Protein AF-A0A316REN8-F1 (afdb_monomer)

Radius of gyration: 28.97 Å; Cα contacts (8 Å, |Δi|>4): 191; chains: 1; bounding box: 64×87×54 Å

Nearest PDB structures (foldseek):
  7e8h-assembly1_L  TM=2.359E-01  e=1.038E+00  Homo sapiens
  3fsn-assembly1_B  TM=2.917E-01  e=9.714E+00  Bos taurus
  8j4u-assembly1_P  TM=2.426E-01  e=5.169E+00  Escherichia coli

Sequence (173 aa):
MNNICEKKWTVAIIAIFSSFVLTIIAVTCIEIFRDKIVLLCQNNIVPADKELGNNYMFHRISGKYPIIWRSGTGETVIDEFVYEYAYDERFILVFRFAGEKPYENPNRLDPKVVDWGNRMRIFRAQNRPEFWIIDKPSENVHGPLDLHEYQHMRDSLGVPEGLKMKLEFNMEL

Secondary structure (DSSP, 8-state):
-HHHHHHHHHHHHHHHHHHHHHHHHHHHHHHHHHHHHHHHHHHT-----EEEETTEEEE--TTS--EEEETTTTEEEE-S-EEEEEE-SSEEEEEEEES--TTT-TTS--TTTS-HHHHHHHHHHHSEEEEEEEETTTTEEEEEE-HHHHHHHHHHHT--TT------S----

Foldseek 3Di:
DPPVVVVVVVVVVVVVVVVVVVVVVVVVVVVVVVVVVVVVVVVPPPPQWDDQDLQWIFHDDVPFATFIARNVVRGTPGDGAFPWWWHDHFKIKTKGWDDDQLPRDPPPDDPVGDDPVVSVVVSVVVTAMFMWMAGSVVRDIDDRDHPVRVVVVCVVVVPDPPGDIPDPDPPPD

Structure (mmCIF, N/CA/C/O backbone):
data_AF-A0A316REN8-F1
#
_entry.id   AF-A0A316REN8-F1
#
loop_
_atom_site.group_PDB
_atom_site.id
_atom_site.type_symbol
_atom_site.label_atom_id
_atom_site.label_alt_id
_atom_site.label_comp_id
_atom_site.label_asym_id
_atom_site.label_entity_id
_atom_site.label_seq_id
_atom_site.pdbx_PDB_ins_code
_atom_site.Cartn_x
_atom_site.Cartn_y
_atom_site.Cartn_z
_atom_site.occupancy
_atom_site.B_iso_or_equiv
_atom_site.auth_seq_id
_atom_site.auth_comp_id
_atom_site.auth_asym_id
_atom_site.auth_atom_id
_atom_site.pdbx_PDB_model_num
ATOM 1 N N . MET A 1 1 ? -39.037 72.711 34.882 1.00 46.50 1 MET A N 1
ATOM 2 C CA . MET A 1 1 ? -38.442 71.581 35.636 1.00 46.50 1 MET A CA 1
ATOM 3 C C . MET A 1 1 ? -38.476 70.228 34.902 1.00 46.50 1 MET A C 1
ATOM 5 O O . MET A 1 1 ? -37.805 69.324 35.374 1.00 46.50 1 MET A O 1
ATOM 9 N N . ASN A 1 2 ? -39.119 70.080 33.729 1.00 52.69 2 ASN A N 1
ATOM 10 C CA . ASN A 1 2 ? -39.199 68.780 33.019 1.00 52.69 2 ASN A CA 1
ATOM 11 C C . ASN A 1 2 ? -37.950 68.403 32.188 1.00 52.69 2 ASN A C 1
ATOM 13 O O . ASN A 1 2 ? -37.597 67.233 32.102 1.00 52.69 2 ASN A O 1
ATOM 17 N N . ASN A 1 3 ? -37.207 69.384 31.667 1.00 55.62 3 ASN A N 1
ATOM 18 C CA . ASN A 1 3 ? -36.119 69.153 30.699 1.00 55.62 3 ASN A CA 1
ATOM 19 C C . ASN A 1 3 ? -34.827 68.522 31.272 1.00 55.62 3 ASN A C 1
ATOM 21 O O . ASN A 1 3 ? -34.009 67.987 30.529 1.00 55.62 3 ASN A O 1
ATOM 25 N N . ILE A 1 4 ? -34.593 68.615 32.588 1.00 53.22 4 ILE A N 1
ATOM 26 C CA . ILE A 1 4 ? -33.378 68.067 33.230 1.00 53.22 4 ILE A CA 1
ATOM 27 C C . ILE A 1 4 ? -33.578 66.593 33.606 1.00 53.22 4 ILE A C 1
ATOM 29 O O . ILE A 1 4 ? -32.624 65.818 33.572 1.00 53.22 4 ILE A O 1
ATOM 33 N N . CYS A 1 5 ? -34.812 66.199 33.939 1.00 49.62 5 CYS A N 1
ATOM 34 C CA . CYS A 1 5 ? -35.137 64.816 34.272 1.00 49.62 5 CYS A CA 1
ATOM 35 C C . CYS A 1 5 ? -35.083 63.938 33.011 1.00 49.62 5 CYS A C 1
ATOM 37 O O . CYS A 1 5 ? -34.378 62.935 33.009 1.00 49.62 5 CYS A O 1
ATOM 39 N N . GLU A 1 6 ? -35.699 64.376 31.906 1.00 54.97 6 GLU A N 1
ATOM 40 C CA . GLU A 1 6 ? -35.671 63.659 30.618 1.00 54.97 6 GLU A CA 1
ATOM 41 C C . GLU A 1 6 ? -34.244 63.427 30.100 1.00 54.97 6 GLU A C 1
ATOM 43 O O . GLU A 1 6 ? -33.894 62.306 29.743 1.00 54.97 6 GLU A O 1
ATOM 48 N N . LYS A 1 7 ? -33.367 64.440 30.164 1.00 56.44 7 LYS A N 1
ATOM 49 C CA . LYS A 1 7 ? -31.965 64.301 29.729 1.00 56.44 7 LYS A CA 1
ATOM 50 C C . LYS A 1 7 ? -31.177 63.250 30.522 1.00 56.44 7 LYS A C 1
ATOM 52 O O . LYS A 1 7 ? -30.321 62.586 29.943 1.00 56.44 7 LYS A O 1
ATOM 57 N N . LYS A 1 8 ? -31.449 63.073 31.821 1.00 57.88 8 LYS A N 1
ATOM 58 C CA . LYS A 1 8 ? -30.768 62.060 32.651 1.00 57.88 8 LYS A CA 1
ATOM 59 C C . LYS A 1 8 ? -31.200 60.636 32.291 1.00 57.88 8 LYS A C 1
ATOM 61 O O . LYS A 1 8 ? -30.353 59.748 32.236 1.00 57.88 8 LYS A O 1
ATOM 66 N N . TRP A 1 9 ? -32.483 60.437 31.990 1.00 57.47 9 TRP A N 1
ATOM 67 C CA . TRP A 1 9 ? -33.007 59.146 31.541 1.00 57.47 9 TRP A CA 1
ATOM 68 C C . TRP A 1 9 ? -32.481 58.762 30.157 1.00 57.47 9 TRP A C 1
ATOM 70 O O . TRP A 1 9 ? -32.063 57.624 29.965 1.00 57.47 9 TRP A O 1
ATOM 80 N N . THR A 1 10 ? -32.392 59.712 29.223 1.00 63.84 10 THR A N 1
ATOM 81 C CA . THR A 1 10 ? -31.840 59.450 27.884 1.00 63.84 10 THR A CA 1
ATOM 82 C C . THR A 1 10 ? -30.374 59.013 27.940 1.00 63.84 10 THR A C 1
ATOM 84 O O . THR A 1 10 ? -29.995 58.060 27.265 1.00 63.84 10 THR A O 1
ATOM 87 N N . VAL A 1 11 ? -29.550 59.650 28.781 1.00 66.56 11 VAL A N 1
ATOM 88 C CA . VAL A 1 11 ? -28.136 59.265 28.952 1.00 66.56 11 VAL A CA 1
ATOM 89 C C . VAL A 1 11 ? -28.003 57.870 29.572 1.00 66.56 11 VAL A C 1
ATOM 91 O O . VAL A 1 11 ? -27.180 57.078 29.115 1.00 66.56 11 VAL A O 1
ATOM 94 N N . ALA A 1 12 ? -28.835 57.534 30.563 1.00 62.78 12 ALA A N 1
ATOM 95 C CA . ALA A 1 12 ? -28.840 56.204 31.173 1.00 62.78 12 ALA A CA 1
ATOM 96 C C . ALA A 1 12 ? -29.258 55.107 30.177 1.00 62.78 12 ALA A C 1
ATOM 98 O O . ALA A 1 12 ? -28.628 54.054 30.122 1.00 62.78 12 ALA A O 1
ATOM 99 N N . ILE A 1 13 ? -30.271 55.371 29.345 1.00 65.88 13 ILE A N 1
ATOM 100 C CA . ILE A 1 13 ? -30.723 54.440 28.303 1.00 65.88 13 ILE A CA 1
ATOM 101 C C . ILE A 1 13 ? -29.611 54.222 27.271 1.00 65.88 13 ILE A C 1
ATOM 103 O O . ILE A 1 13 ? -29.277 53.076 26.981 1.00 65.88 13 ILE A O 1
ATOM 107 N N . ILE A 1 14 ? -28.973 55.289 26.776 1.00 67.25 14 ILE A N 1
ATOM 108 C CA . ILE A 1 14 ? -27.854 55.178 25.823 1.00 67.25 14 ILE A CA 1
ATOM 109 C C . ILE A 1 14 ? -26.703 54.356 26.420 1.00 67.25 14 ILE A C 1
ATOM 111 O O . ILE A 1 14 ? -26.172 53.491 25.729 1.00 67.25 14 ILE A O 1
ATOM 115 N N . ALA A 1 15 ? -26.360 54.561 27.696 1.00 62.19 15 ALA A N 1
ATOM 116 C CA . ALA A 1 15 ? -25.295 53.815 28.368 1.00 62.19 15 ALA A CA 1
ATOM 117 C C . ALA A 1 15 ? -25.609 52.310 28.514 1.00 62.19 15 ALA A C 1
ATOM 119 O O . ALA A 1 15 ? -24.731 51.463 28.320 1.00 62.19 15 ALA A O 1
ATOM 120 N N . ILE A 1 16 ? -26.866 51.961 28.815 1.00 67.38 16 ILE A N 1
ATOM 121 C CA . ILE A 1 16 ? -27.319 50.563 28.894 1.00 67.38 16 ILE A CA 1
ATOM 122 C C . ILE A 1 16 ? -27.287 49.918 27.505 1.00 67.38 16 ILE A C 1
ATOM 124 O O . ILE A 1 16 ? -26.737 48.827 27.351 1.00 67.38 16 ILE A O 1
ATOM 128 N N . PHE A 1 17 ? -27.799 50.607 26.479 1.00 65.88 17 PHE A N 1
ATOM 129 C CA . PHE A 1 17 ? -27.757 50.116 25.101 1.00 65.88 17 PHE A CA 1
ATOM 130 C C . PHE A 1 17 ? -26.320 49.954 24.593 1.00 65.88 17 PHE A C 1
ATOM 132 O O . PHE A 1 17 ? -26.011 48.934 23.984 1.00 65.88 17 PHE A O 1
ATOM 139 N N . SER A 1 18 ? -25.412 50.889 24.890 1.00 67.94 18 SER A N 1
ATOM 140 C CA . SER A 1 18 ? -24.005 50.760 24.496 1.00 67.94 18 SER A CA 1
ATOM 141 C C . SER A 1 18 ? -23.312 49.585 25.185 1.00 67.94 18 SER A C 1
ATOM 143 O O . SER A 1 18 ? -22.550 48.867 24.544 1.00 67.94 18 SER A O 1
ATOM 145 N N . SER A 1 19 ? -23.611 49.342 26.466 1.00 71.88 19 SER A N 1
ATOM 146 C CA . SER A 1 19 ? -23.089 48.187 27.209 1.00 71.88 19 SER A CA 1
ATOM 147 C C . SER A 1 19 ? -23.603 46.861 26.632 1.00 71.88 19 SER A C 1
ATOM 149 O O . SER A 1 19 ? -22.838 45.918 26.423 1.00 71.88 19 SER A O 1
ATOM 151 N N . PHE A 1 20 ? -24.890 46.807 26.279 1.00 72.31 20 PHE A N 1
ATOM 152 C CA . PHE A 1 20 ? -25.504 45.626 25.677 1.00 72.31 20 PHE A CA 1
ATOM 153 C C . PHE A 1 20 ? -24.916 45.313 24.292 1.00 72.31 20 PHE A C 1
ATOM 155 O O . PHE A 1 20 ? -24.545 44.173 24.018 1.00 72.31 20 PHE A O 1
ATOM 162 N N . VAL A 1 21 ? -24.736 46.334 23.449 1.00 75.94 21 VAL A N 1
ATOM 163 C CA . VAL A 1 21 ? -24.116 46.191 22.122 1.00 75.94 21 VAL A CA 1
ATOM 164 C C . VAL A 1 21 ? -22.662 45.725 22.229 1.00 75.94 21 VAL A C 1
ATOM 166 O O . VAL A 1 21 ? -22.266 44.806 21.514 1.00 75.94 21 VAL A O 1
ATOM 169 N N . LEU A 1 22 ? -21.874 46.287 23.152 1.00 73.31 22 LEU A N 1
ATOM 170 C CA . LEU A 1 22 ? -20.495 45.843 23.395 1.00 73.31 22 LEU A CA 1
ATOM 171 C C . LEU A 1 22 ? -20.433 44.379 23.848 1.00 73.31 22 LEU A C 1
ATOM 173 O O . LEU A 1 22 ? -19.545 43.644 23.420 1.00 73.31 22 LEU A O 1
ATOM 177 N N . THR A 1 23 ? -21.395 43.942 24.661 1.00 75.69 23 THR A N 1
ATOM 178 C CA . THR A 1 23 ? -21.480 42.548 25.118 1.00 75.69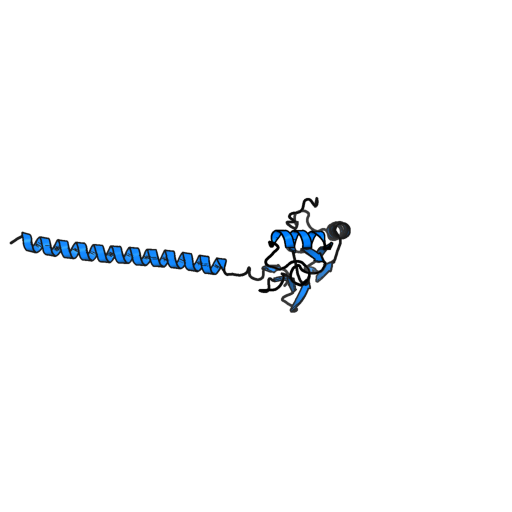 23 THR A CA 1
ATOM 179 C C . THR A 1 23 ? -21.771 41.596 23.955 1.00 75.69 23 THR A C 1
ATOM 181 O O . THR A 1 23 ? -21.106 40.572 23.825 1.00 75.69 23 THR A O 1
ATOM 184 N N . ILE A 1 24 ? -22.702 41.950 23.061 1.00 75.31 24 ILE A N 1
ATOM 185 C CA . ILE A 1 24 ? -23.013 41.148 21.863 1.00 75.31 24 ILE A CA 1
ATOM 186 C C . ILE A 1 24 ? -21.798 41.046 20.932 1.00 75.31 24 ILE A C 1
ATOM 188 O O . ILE A 1 24 ? -21.474 39.960 20.448 1.00 75.31 24 ILE A O 1
ATOM 192 N N . ILE A 1 25 ? -21.097 42.160 20.702 1.00 74.62 25 ILE A N 1
ATOM 193 C CA . ILE A 1 25 ? -19.873 42.178 19.889 1.00 74.62 25 ILE A CA 1
ATOM 194 C C . ILE A 1 25 ? -18.788 41.303 20.530 1.00 74.62 25 ILE A C 1
ATOM 196 O O . ILE A 1 25 ? -18.126 40.538 19.837 1.00 74.62 25 ILE A O 1
ATOM 200 N N . ALA A 1 26 ? -18.619 41.356 21.853 1.00 74.31 26 ALA A N 1
ATOM 201 C CA . ALA A 1 26 ? -17.650 40.513 22.547 1.00 74.31 26 ALA A CA 1
ATOM 202 C C . ALA A 1 26 ? -17.971 39.015 22.403 1.00 74.31 26 ALA A C 1
ATOM 204 O O . ALA A 1 26 ? -17.075 38.236 22.083 1.00 74.31 26 ALA A O 1
ATOM 205 N N . VAL A 1 27 ? -19.235 38.613 22.579 1.00 75.81 27 VAL A N 1
ATOM 206 C CA . VAL A 1 27 ? -19.670 37.211 22.433 1.00 75.81 27 VAL A CA 1
ATOM 207 C C . VAL A 1 27 ? -19.455 36.713 21.003 1.00 75.81 27 VAL A C 1
ATOM 209 O O . VAL A 1 27 ? -18.827 35.677 20.806 1.00 75.81 27 VAL A O 1
ATOM 212 N N . THR A 1 28 ? -19.892 37.479 20.003 1.00 72.69 28 THR A N 1
ATOM 213 C CA . THR A 1 28 ? -19.708 37.114 18.586 1.00 72.69 28 THR A CA 1
ATOM 214 C C . THR A 1 28 ? -18.235 37.042 18.186 1.00 72.69 28 THR A C 1
ATOM 216 O O . THR A 1 28 ? -17.832 36.113 17.488 1.00 72.69 28 THR A O 1
ATOM 219 N N . CYS A 1 29 ? -17.392 37.956 18.673 1.00 71.31 29 CYS A N 1
ATOM 220 C CA . CYS A 1 29 ? -15.946 37.865 18.482 1.00 71.31 29 CYS A CA 1
ATOM 221 C C . CYS A 1 29 ? -15.371 36.582 19.096 1.00 71.31 29 CYS A C 1
ATOM 223 O O . CYS A 1 29 ? -14.570 35.916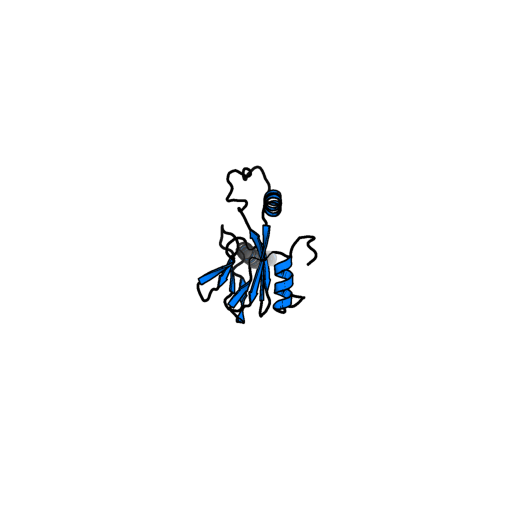 18.445 1.00 71.31 29 CYS A O 1
ATOM 225 N N . ILE A 1 30 ? -15.777 36.209 20.316 1.00 74.12 30 ILE A N 1
ATOM 226 C CA . ILE A 1 30 ? -15.323 34.976 20.978 1.00 74.12 30 ILE A CA 1
ATOM 227 C C . ILE A 1 30 ? -15.727 33.737 20.169 1.00 74.12 30 ILE A C 1
ATOM 229 O O . ILE A 1 30 ? -14.898 32.846 19.990 1.00 74.12 30 ILE A O 1
ATOM 233 N N . GLU A 1 31 ? -16.952 33.687 19.645 1.00 69.31 31 GLU A N 1
ATOM 234 C CA . GLU A 1 31 ? -17.415 32.580 18.798 1.00 69.31 31 GLU A CA 1
ATOM 235 C C . GLU A 1 31 ? -16.613 32.484 17.493 1.00 69.31 31 GLU A C 1
ATOM 237 O O . GLU A 1 31 ? -16.081 31.422 17.180 1.00 69.31 31 GLU A O 1
ATOM 242 N N . ILE A 1 32 ? -16.390 33.604 16.796 1.00 69.31 32 ILE A N 1
ATOM 243 C CA . ILE A 1 32 ? -15.569 33.638 15.573 1.00 69.31 32 ILE A CA 1
ATOM 244 C C . ILE A 1 32 ? -14.121 33.211 15.860 1.00 69.31 32 ILE A C 1
ATOM 246 O O . ILE A 1 32 ? -13.505 32.499 15.063 1.00 69.31 32 ILE A O 1
ATOM 250 N N . PHE A 1 33 ? -13.549 33.646 16.986 1.00 66.19 33 PHE A N 1
ATOM 251 C CA . PHE A 1 33 ? -12.208 33.230 17.395 1.00 66.19 33 PHE A CA 1
ATOM 252 C C . PHE A 1 33 ? -12.161 31.740 17.737 1.00 66.19 33 PHE A C 1
ATOM 254 O O . PHE A 1 33 ? -11.209 31.070 17.341 1.00 66.19 33 PHE A O 1
ATOM 261 N N . ARG A 1 34 ? -13.184 31.202 18.410 1.00 67.62 34 ARG A N 1
ATOM 262 C CA . ARG A 1 34 ? -13.303 29.769 18.697 1.00 67.62 34 ARG A CA 1
ATOM 263 C C . ARG A 1 34 ? -13.363 28.958 17.406 1.00 67.62 34 ARG A C 1
ATOM 265 O O . ARG A 1 34 ? -12.591 28.014 17.273 1.00 67.62 34 ARG A O 1
ATOM 272 N N . ASP A 1 35 ? -14.191 29.358 16.448 1.00 61.50 35 ASP A N 1
ATOM 273 C CA . ASP A 1 35 ? -14.322 28.666 15.164 1.00 61.50 35 ASP A CA 1
ATOM 274 C C . ASP A 1 35 ? -13.013 28.699 14.371 1.00 61.50 35 ASP A C 1
ATOM 276 O O . ASP A 1 35 ? -12.582 27.678 13.834 1.00 61.50 35 ASP A O 1
ATOM 280 N N . LYS A 1 36 ? -12.310 29.840 14.367 1.00 57.28 36 LYS A N 1
ATOM 281 C CA . LYS A 1 36 ? -10.983 29.953 13.744 1.00 57.28 36 LYS A CA 1
ATOM 282 C C . LYS A 1 36 ? -9.922 29.110 14.449 1.00 57.28 36 LYS A C 1
ATOM 284 O O . LYS A 1 36 ? -9.093 28.519 13.763 1.00 57.28 36 LYS A O 1
ATOM 289 N N . ILE A 1 37 ? -9.933 29.030 15.781 1.00 61.03 37 ILE A N 1
ATOM 290 C CA . ILE A 1 37 ? -9.021 28.164 16.544 1.00 61.03 37 ILE A CA 1
ATOM 291 C C . ILE A 1 37 ? -9.315 26.693 16.242 1.00 61.03 37 ILE A C 1
ATOM 293 O O . ILE A 1 37 ? 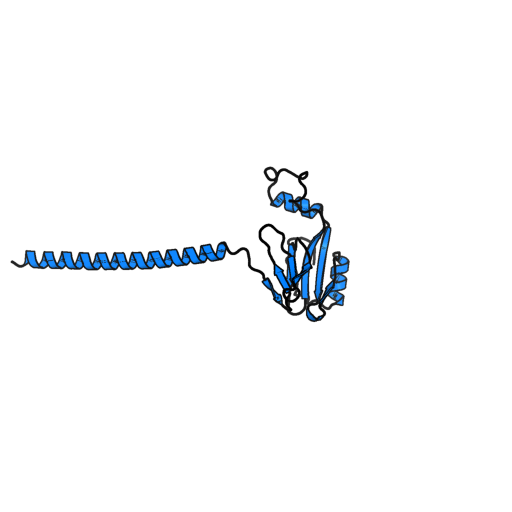-8.381 25.943 15.990 1.00 61.03 37 ILE A O 1
ATOM 297 N N . VAL A 1 38 ? -10.586 26.284 16.188 1.00 57.19 38 VAL A N 1
ATOM 298 C CA . VAL A 1 38 ? -10.976 24.914 15.816 1.00 57.19 38 VAL A CA 1
ATOM 299 C C . VAL A 1 38 ? -10.504 24.579 14.399 1.00 57.19 38 VAL A C 1
ATOM 301 O O . VAL A 1 38 ? -9.904 23.526 14.202 1.00 57.19 38 VAL A O 1
ATOM 304 N N . LEU A 1 39 ? -10.672 25.491 13.438 1.00 53.97 39 LEU A N 1
ATOM 305 C CA . LEU A 1 39 ? -10.169 25.337 12.066 1.00 53.97 39 LEU A CA 1
ATOM 306 C C . LEU A 1 39 ? -8.636 25.254 11.999 1.00 53.97 39 LEU A C 1
ATOM 308 O O . LEU A 1 39 ? -8.091 24.431 11.267 1.00 53.97 39 LEU A O 1
ATOM 312 N N . LEU A 1 40 ? -7.920 26.075 12.773 1.00 51.16 40 LEU A N 1
ATOM 313 C CA . LEU A 1 40 ? -6.455 26.033 12.855 1.00 51.16 40 LEU A CA 1
ATOM 314 C C . LEU A 1 40 ? -5.954 24.745 13.521 1.00 51.16 40 LEU A C 1
ATOM 316 O O . LEU A 1 40 ? -4.961 24.173 13.076 1.00 51.16 40 LEU A O 1
ATOM 320 N N . CYS A 1 41 ? -6.654 24.259 14.547 1.00 51.59 41 CYS A N 1
ATOM 321 C CA . CYS A 1 41 ? -6.373 22.973 15.174 1.00 51.59 41 CYS A CA 1
ATOM 322 C C . CYS A 1 41 ? -6.637 21.814 14.209 1.00 51.59 41 CYS A C 1
ATOM 324 O O . CYS A 1 41 ? -5.811 20.917 14.139 1.00 51.59 41 CYS A O 1
ATOM 326 N N . GLN A 1 42 ? -7.719 21.845 13.426 1.00 49.28 42 GLN A N 1
ATOM 327 C CA . GLN A 1 42 ? -8.013 20.819 12.420 1.00 49.28 42 GLN A CA 1
ATOM 328 C C . GLN A 1 42 ? -6.983 20.800 11.281 1.00 49.28 42 GLN A C 1
ATOM 330 O O . GLN A 1 42 ? -6.575 19.727 10.846 1.00 49.28 42 GLN A O 1
ATOM 335 N N . ASN A 1 43 ? -6.507 21.968 10.842 1.00 46.38 43 ASN A N 1
ATOM 336 C CA . ASN A 1 43 ? -5.546 22.082 9.740 1.00 46.38 43 ASN A CA 1
ATOM 337 C C . ASN A 1 43 ? -4.092 21.748 10.132 1.00 46.38 43 ASN A C 1
ATOM 339 O O . ASN A 1 43 ? -3.287 21.450 9.253 1.00 46.38 43 ASN A O 1
ATOM 343 N N . ASN A 1 44 ? -3.751 21.770 11.427 1.00 39.88 44 ASN A N 1
ATOM 344 C CA . ASN A 1 44 ? -2.433 21.369 11.946 1.00 39.88 44 ASN A CA 1
ATOM 345 C C . ASN A 1 44 ? -2.362 19.900 12.394 1.00 39.88 44 ASN A C 1
ATOM 347 O O . ASN A 1 44 ? -1.315 19.453 12.869 1.00 39.88 44 ASN A O 1
ATOM 351 N N . ILE A 1 45 ? -3.439 19.128 12.237 1.00 46.81 45 ILE A N 1
ATOM 352 C CA . ILE A 1 45 ? -3.382 17.679 12.419 1.00 46.81 45 ILE A CA 1
ATOM 353 C C . ILE A 1 45 ? -2.725 17.107 11.160 1.00 46.81 45 ILE A C 1
ATOM 355 O O . ILE A 1 45 ? -3.364 16.934 10.124 1.00 46.81 45 ILE A O 1
ATOM 359 N N . VAL A 1 46 ? -1.419 16.822 11.248 1.00 48.38 46 VAL A N 1
ATOM 360 C CA . VAL A 1 46 ? -0.762 15.812 10.399 1.00 48.38 46 VAL A CA 1
ATOM 361 C C . VAL A 1 46 ? -1.738 14.638 10.315 1.00 48.38 46 VAL A C 1
ATOM 363 O O . VAL A 1 46 ? -2.148 14.196 11.388 1.00 48.38 46 VAL A O 1
ATOM 366 N N . PRO A 1 47 ? -2.188 14.186 9.124 1.00 52.16 47 PRO A N 1
ATOM 367 C CA . PRO A 1 47 ? -3.291 13.239 9.052 1.00 52.16 47 PRO A CA 1
ATOM 368 C C . PRO A 1 47 ? -2.954 12.035 9.922 1.00 52.16 47 PRO A C 1
ATOM 370 O O . PRO A 1 47 ? -1.957 11.348 9.688 1.00 52.16 47 PRO A O 1
ATOM 373 N N . ALA A 1 48 ? -3.753 11.906 10.981 1.00 65.12 48 ALA A N 1
ATOM 374 C CA . ALA A 1 48 ? -3.604 10.915 12.020 1.00 65.12 48 ALA A CA 1
ATOM 375 C C . ALA A 1 48 ? -3.781 9.530 11.410 1.00 65.12 48 ALA A C 1
ATOM 377 O O . ALA A 1 48 ? -4.479 9.367 10.405 1.00 65.12 48 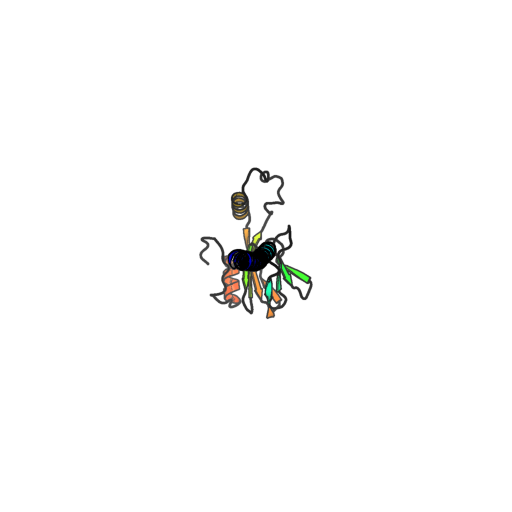ALA A O 1
ATOM 378 N N . ASP A 1 49 ? -3.125 8.559 12.025 1.00 80.25 49 ASP A N 1
ATOM 379 C CA . ASP A 1 49 ? -3.140 7.160 11.633 1.00 80.25 49 ASP A CA 1
ATOM 380 C C . ASP A 1 49 ? -4.525 6.717 11.185 1.00 80.25 49 ASP A C 1
ATOM 382 O O . ASP A 1 49 ? -5.529 6.938 11.868 1.00 80.25 49 ASP A O 1
ATOM 386 N N . LYS A 1 50 ? -4.583 6.104 10.007 1.00 89.69 50 LYS A N 1
ATOM 387 C CA . LYS A 1 50 ? -5.838 5.657 9.427 1.00 89.69 50 LYS A CA 1
ATOM 388 C C . LYS A 1 50 ? -5.969 4.160 9.628 1.00 89.69 50 LYS A C 1
ATOM 390 O O . LYS A 1 50 ? -5.187 3.392 9.077 1.00 89.69 50 LYS A O 1
ATOM 395 N N . GLU A 1 51 ? -6.973 3.757 10.397 1.00 92.25 51 GLU A N 1
ATOM 396 C CA . GLU A 1 51 ? -7.333 2.351 10.547 1.00 92.25 51 GLU A CA 1
ATOM 397 C C . GLU A 1 51 ? -7.859 1.776 9.227 1.00 92.25 51 GLU A C 1
ATOM 399 O O . GLU A 1 51 ? -8.718 2.375 8.572 1.00 92.25 51 GLU A O 1
ATOM 404 N N . LEU A 1 52 ? -7.313 0.618 8.850 1.00 94.06 52 LEU A N 1
ATOM 405 C CA . LEU A 1 52 ? -7.628 -0.137 7.632 1.00 94.06 52 LEU A CA 1
ATOM 406 C C . LEU A 1 52 ? -8.369 -1.455 7.946 1.00 94.06 52 LEU A C 1
ATOM 408 O O . LEU A 1 52 ? -8.680 -2.241 7.046 1.00 94.06 52 LEU A O 1
ATOM 412 N N . GLY A 1 53 ? -8.661 -1.701 9.229 1.00 92.75 53 GLY A N 1
ATOM 413 C CA . GLY A 1 53 ? -9.279 -2.921 9.753 1.00 92.75 53 GLY A CA 1
ATOM 414 C C . GLY A 1 53 ? -8.271 -4.035 10.051 1.00 92.75 53 GLY A C 1
ATOM 415 O O . GLY A 1 53 ? -7.136 -4.007 9.583 1.00 92.75 53 GLY A O 1
ATOM 416 N N . ASN A 1 54 ? -8.687 -5.026 10.844 1.00 93.94 54 ASN A N 1
ATOM 417 C CA . ASN A 1 54 ? -7.870 -6.174 11.274 1.00 93.94 54 ASN A CA 1
ATOM 418 C C . ASN A 1 54 ? -6.499 -5.767 11.849 1.00 93.94 54 ASN A C 1
ATOM 420 O O . ASN A 1 54 ? -5.481 -6.386 11.549 1.00 93.94 54 ASN A O 1
ATOM 424 N N . ASN A 1 55 ? -6.469 -4.707 12.662 1.00 92.81 55 ASN A N 1
ATOM 425 C CA . ASN A 1 55 ? -5.255 -4.128 13.249 1.00 92.81 55 ASN A CA 1
ATOM 426 C C . ASN A 1 55 ? -4.258 -3.531 12.240 1.00 92.81 55 ASN A C 1
ATOM 428 O O . ASN A 1 55 ? -3.157 -3.157 12.637 1.00 92.81 55 ASN A O 1
ATOM 432 N N . TYR A 1 56 ? -4.599 -3.411 10.956 1.00 94.56 56 TYR A N 1
ATOM 433 C CA . TYR A 1 56 ? -3.764 -2.697 9.996 1.00 94.56 56 TYR A CA 1
ATOM 434 C C . TYR A 1 56 ? -4.034 -1.202 10.054 1.00 94.56 56 TYR A C 1
ATOM 436 O O . TYR A 1 56 ? -5.176 -0.748 10.138 1.00 94.56 56 TYR A O 1
ATOM 444 N N . MET A 1 57 ? -2.959 -0.436 9.952 1.00 93.00 57 MET A N 1
ATOM 445 C CA . MET A 1 57 ? -2.982 1.010 10.040 1.00 93.00 57 MET A CA 1
ATOM 446 C C . MET A 1 57 ? -2.100 1.591 8.935 1.00 93.00 57 MET A C 1
ATOM 448 O O . MET A 1 57 ? -0.968 1.150 8.727 1.00 93.00 57 MET A O 1
ATOM 452 N N . PHE A 1 58 ? -2.596 2.621 8.259 1.00 91.62 58 PHE A N 1
ATOM 453 C CA . PHE A 1 58 ? -1.760 3.529 7.487 1.00 91.62 58 PHE A CA 1
ATOM 454 C C . PHE A 1 58 ? -1.216 4.591 8.437 1.00 91.62 58 PHE A C 1
ATOM 456 O O . PHE A 1 58 ? -1.983 5.321 9.068 1.00 91.62 58 PHE A O 1
ATOM 463 N N . HIS A 1 59 ? 0.104 4.664 8.553 1.00 87.88 59 HIS A N 1
ATOM 464 C CA . HIS A 1 59 ? 0.775 5.507 9.534 1.00 87.88 59 HIS A CA 1
ATOM 465 C C . HIS A 1 59 ? 1.687 6.500 8.844 1.00 87.88 59 HIS A C 1
ATOM 467 O O . HIS A 1 59 ? 2.530 6.130 8.022 1.00 87.88 59 HIS A O 1
ATOM 473 N N . ARG A 1 60 ? 1.522 7.778 9.185 1.00 80.62 60 ARG A N 1
ATOM 474 C CA . ARG A 1 60 ? 2.349 8.864 8.669 1.00 80.62 60 ARG A CA 1
ATOM 475 C C . ARG A 1 60 ? 3.161 9.454 9.812 1.00 80.62 60 ARG A C 1
ATOM 477 O O . ARG A 1 60 ? 2.695 10.316 10.549 1.00 80.62 60 ARG A O 1
ATOM 484 N N . ILE A 1 61 ? 4.405 9.005 9.928 1.00 71.00 61 ILE A N 1
ATOM 485 C CA . ILE A 1 61 ? 5.345 9.535 10.917 1.00 71.00 61 ILE A CA 1
ATOM 486 C C . ILE A 1 61 ? 5.866 10.889 10.429 1.00 71.00 61 ILE A C 1
ATOM 488 O O . ILE A 1 61 ? 6.310 11.018 9.287 1.00 71.00 61 ILE A O 1
ATOM 492 N N . SER A 1 62 ? 5.856 11.900 11.301 1.00 65.62 62 SER A N 1
ATOM 493 C CA . SER A 1 62 ? 6.447 13.207 10.996 1.00 65.62 62 SER A CA 1
ATOM 494 C C . SER A 1 62 ? 7.913 13.063 10.570 1.00 65.62 62 SER A C 1
ATOM 496 O O . SER A 1 62 ? 8.707 12.414 11.250 1.00 65.62 62 SER A O 1
ATOM 498 N N . GLY A 1 63 ? 8.267 13.645 9.423 1.00 64.25 63 GLY A N 1
ATOM 499 C CA . GLY A 1 63 ? 9.621 13.571 8.868 1.00 64.25 63 GLY A CA 1
ATOM 500 C C . GLY A 1 63 ? 10.010 12.218 8.259 1.00 64.25 63 GLY A C 1
ATOM 501 O O . GLY A 1 63 ? 11.144 12.083 7.808 1.00 64.25 63 GLY A O 1
ATOM 502 N N . LYS A 1 64 ? 9.102 11.232 8.202 1.00 71.81 64 LYS A N 1
ATOM 503 C CA . LYS A 1 64 ? 9.312 9.973 7.474 1.00 71.81 64 LYS A CA 1
ATOM 504 C C . LYS A 1 64 ? 8.205 9.738 6.453 1.00 71.81 64 LYS A C 1
ATOM 506 O O . LYS A 1 64 ? 7.198 10.445 6.397 1.00 71.81 64 LYS A O 1
ATOM 511 N N . TYR A 1 65 ? 8.414 8.728 5.622 1.00 77.62 65 TYR A N 1
ATOM 512 C CA . TYR A 1 65 ? 7.428 8.330 4.636 1.00 77.62 65 TYR A CA 1
ATOM 513 C C . TYR A 1 65 ? 6.308 7.492 5.246 1.00 77.62 65 TYR A C 1
ATOM 515 O O . TYR A 1 65 ? 6.543 6.809 6.244 1.00 77.62 65 TYR A O 1
ATOM 523 N N . PRO A 1 66 ? 5.103 7.525 4.651 1.00 86.44 66 PRO A N 1
ATOM 524 C CA . PRO A 1 66 ? 4.006 6.699 5.119 1.00 86.44 66 PRO A CA 1
ATOM 525 C C . PRO A 1 66 ? 4.316 5.207 4.977 1.00 86.44 66 PRO A C 1
ATOM 527 O O . PRO A 1 66 ? 4.990 4.802 4.023 1.00 86.44 66 PRO A O 1
ATOM 530 N N . ILE A 1 67 ? 3.803 4.421 5.921 1.00 91.00 67 ILE A N 1
ATOM 531 C CA . ILE A 1 67 ? 3.978 2.967 6.013 1.00 91.00 67 ILE A CA 1
ATOM 532 C C . ILE A 1 67 ? 2.636 2.276 6.269 1.00 91.00 67 ILE A C 1
ATOM 534 O O . ILE A 1 67 ? 1.686 2.912 6.740 1.00 91.00 67 ILE A O 1
ATOM 538 N N . ILE A 1 68 ? 2.583 0.966 6.022 1.00 93.00 68 ILE A N 1
ATOM 539 C CA . ILE A 1 68 ? 1.538 0.095 6.572 1.00 93.00 68 ILE A CA 1
ATOM 540 C C . ILE A 1 68 ? 2.144 -0.699 7.723 1.00 93.00 68 ILE A C 1
ATOM 542 O O . ILE A 1 68 ? 3.152 -1.381 7.547 1.00 93.00 68 ILE A O 1
ATOM 546 N N . TRP A 1 69 ? 1.519 -0.638 8.892 1.00 92.69 69 TRP A N 1
ATOM 547 C CA . TRP A 1 69 ? 1.944 -1.388 10.073 1.00 92.69 69 TRP A CA 1
ATOM 548 C C . TRP A 1 69 ? 0.750 -2.066 10.738 1.00 92.69 69 TRP A C 1
ATOM 550 O O . TRP A 1 69 ? -0.403 -1.673 10.532 1.00 92.69 69 TRP A O 1
ATOM 560 N N . ARG A 1 70 ? 1.029 -3.110 11.515 1.00 91.25 70 ARG A N 1
ATOM 561 C CA . ARG A 1 70 ? 0.035 -3.892 12.243 1.00 91.25 70 ARG A CA 1
ATOM 562 C C . ARG A 1 70 ? 0.095 -3.525 13.725 1.00 91.25 70 ARG A C 1
ATOM 564 O O . ARG A 1 70 ? 1.028 -3.903 14.427 1.00 91.25 70 ARG A O 1
ATOM 571 N N . SER A 1 71 ? -0.910 -2.808 14.223 1.00 85.31 71 SER A N 1
ATOM 572 C CA . SER A 1 71 ? -0.943 -2.275 15.594 1.00 85.31 71 SER A CA 1
ATOM 573 C C . SER A 1 71 ? -0.958 -3.362 16.675 1.00 85.31 71 SER A C 1
ATOM 575 O O . SER A 1 71 ? -0.415 -3.152 17.755 1.00 85.31 71 SER A O 1
ATOM 577 N N . GLY A 1 72 ? -1.526 -4.537 16.382 1.00 78.88 72 GLY A N 1
ATOM 578 C CA . GLY A 1 72 ? -1.588 -5.662 17.322 1.00 78.88 72 GLY A CA 1
ATOM 579 C C . GLY A 1 72 ? -0.237 -6.336 17.592 1.00 78.88 72 GLY A C 1
ATOM 580 O O . GLY A 1 72 ? -0.038 -6.873 18.678 1.00 78.88 72 GLY A O 1
ATOM 581 N N . THR A 1 73 ? 0.694 -6.299 16.632 1.00 83.44 73 THR A N 1
ATOM 582 C CA . THR A 1 73 ? 2.032 -6.914 16.750 1.00 83.44 73 THR A CA 1
ATOM 583 C C . THR A 1 73 ? 3.160 -5.884 16.813 1.00 83.44 73 THR A C 1
ATOM 585 O O . THR A 1 73 ? 4.273 -6.222 17.206 1.00 83.44 73 THR A O 1
ATOM 588 N N . GLY A 1 74 ? 2.891 -4.631 16.434 1.00 82.31 74 GLY A N 1
ATOM 589 C CA . GLY A 1 74 ? 3.906 -3.590 16.271 1.00 82.31 74 GLY A CA 1
ATOM 590 C C . GLY A 1 74 ? 4.791 -3.787 15.036 1.00 82.31 74 GLY A C 1
ATOM 591 O O . GLY A 1 74 ? 5.819 -3.125 14.912 1.00 82.31 74 GLY A O 1
ATOM 592 N N . GLU A 1 75 ? 4.418 -4.696 14.134 1.00 88.19 75 GLU A N 1
ATOM 593 C CA . GLU A 1 75 ? 5.198 -5.039 12.947 1.00 88.19 75 GLU A CA 1
ATOM 594 C C . GLU A 1 75 ? 4.928 -4.064 11.796 1.00 88.19 75 GLU A C 1
ATOM 596 O O . GLU A 1 75 ? 3.777 -3.771 11.457 1.00 88.19 75 GLU A O 1
ATOM 601 N N . THR A 1 76 ? 5.995 -3.590 11.155 1.00 89.50 76 THR A N 1
ATOM 602 C CA . THR A 1 76 ? 5.899 -2.886 9.872 1.00 89.50 76 THR A CA 1
ATOM 603 C C . THR A 1 76 ? 5.665 -3.911 8.770 1.00 89.50 76 THR A C 1
ATOM 605 O O . THR A 1 76 ? 6.516 -4.759 8.532 1.00 89.50 76 THR A O 1
ATOM 608 N N . VAL A 1 77 ? 4.522 -3.814 8.095 1.00 92.38 77 VAL A N 1
ATOM 609 C CA . VAL A 1 77 ? 4.104 -4.766 7.058 1.00 92.38 77 VAL A CA 1
ATOM 610 C C . VAL A 1 77 ? 4.611 -4.325 5.694 1.00 92.38 77 VAL A C 1
ATOM 612 O O . VAL A 1 77 ? 5.223 -5.107 4.978 1.00 92.38 77 VAL A O 1
ATOM 615 N N . ILE A 1 78 ? 4.368 -3.060 5.350 1.00 91.44 78 ILE A N 1
ATOM 616 C CA . ILE A 1 78 ? 4.946 -2.423 4.169 1.00 91.44 78 ILE A CA 1
ATOM 617 C C . ILE A 1 78 ? 5.769 -1.251 4.658 1.00 91.44 78 ILE A C 1
ATOM 619 O O . ILE A 1 78 ? 5.231 -0.270 5.187 1.00 91.44 78 ILE A O 1
ATOM 623 N N . ASP A 1 79 ? 7.076 -1.380 4.489 1.00 84.06 79 ASP A N 1
ATOM 624 C CA . ASP A 1 79 ? 8.023 -0.351 4.848 1.00 84.06 79 ASP A CA 1
ATOM 625 C C . ASP A 1 79 ? 8.063 0.769 3.802 1.00 84.06 79 ASP A C 1
ATOM 627 O O . ASP A 1 79 ? 7.781 0.588 2.618 1.00 84.06 79 ASP A O 1
ATOM 631 N N . GLU A 1 80 ? 8.345 1.952 4.337 1.00 75.38 80 GLU A N 1
ATOM 632 C CA . GLU A 1 80 ? 8.767 3.198 3.702 1.00 75.38 80 GLU A CA 1
ATOM 633 C C . GLU A 1 80 ? 8.251 3.501 2.281 1.00 75.38 80 GLU A C 1
ATOM 635 O O . GLU A 1 80 ? 8.637 2.888 1.292 1.00 75.38 80 GLU A O 1
ATOM 640 N N . PHE A 1 81 ? 7.513 4.611 2.168 1.00 81.81 81 PHE A N 1
ATOM 641 C CA . PHE A 1 81 ? 7.092 5.227 0.899 1.00 81.81 81 PHE A CA 1
ATOM 642 C C . PHE A 1 81 ? 5.876 4.561 0.247 1.00 81.81 81 PHE A C 1
ATOM 644 O O . PHE A 1 81 ? 5.822 4.378 -0.966 1.00 81.81 81 PHE A O 1
ATOM 651 N N . VAL A 1 82 ? 4.838 4.289 1.044 1.00 88.31 82 VAL A N 1
ATOM 652 C CA . VAL A 1 82 ? 3.496 4.033 0.501 1.00 88.31 82 VAL A CA 1
ATOM 653 C C . VAL A 1 82 ? 3.032 5.276 -0.262 1.00 88.31 82 VAL A C 1
ATOM 655 O O . VAL A 1 82 ? 2.796 6.328 0.339 1.00 88.31 82 VAL A O 1
ATOM 658 N N . TYR A 1 83 ? 2.944 5.157 -1.588 1.00 86.06 83 TYR A N 1
ATOM 659 C CA . TYR A 1 83 ? 2.563 6.252 -2.476 1.00 86.06 83 TYR A CA 1
ATOM 660 C C . TYR A 1 83 ? 1.042 6.371 -2.574 1.00 86.06 83 TYR A C 1
ATOM 662 O O . TYR A 1 83 ? 0.509 7.465 -2.430 1.00 86.06 83 TYR A O 1
ATOM 670 N N . GLU A 1 84 ? 0.355 5.246 -2.776 1.00 89.50 84 GLU A N 1
ATOM 671 C CA . GLU A 1 84 ? -1.106 5.169 -2.850 1.00 89.50 84 GLU A CA 1
ATOM 672 C C . GLU A 1 84 ? -1.590 3.862 -2.211 1.00 89.50 84 GLU A C 1
ATOM 674 O O . GLU A 1 84 ? -0.862 2.865 -2.197 1.00 89.50 84 GLU A O 1
ATOM 679 N N . TYR A 1 85 ? -2.813 3.856 -1.677 1.00 93.56 85 TYR A N 1
ATOM 680 C CA . TYR A 1 85 ? -3.434 2.647 -1.147 1.00 93.56 85 TYR A 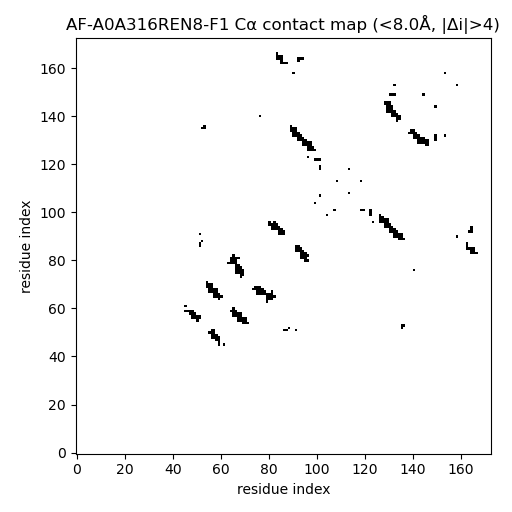CA 1
ATOM 681 C C . TYR A 1 85 ? -4.959 2.676 -1.289 1.00 93.56 85 TYR A C 1
ATOM 683 O O . TYR A 1 85 ? -5.586 3.730 -1.324 1.00 93.56 85 TYR A O 1
ATOM 691 N N . ALA A 1 86 ? -5.572 1.498 -1.328 1.00 94.69 86 ALA A N 1
ATOM 692 C CA . ALA A 1 86 ? -7.019 1.316 -1.244 1.00 94.69 86 ALA A CA 1
ATOM 693 C C . ALA A 1 86 ? -7.317 0.128 -0.329 1.00 94.69 86 ALA A C 1
ATOM 695 O O . ALA A 1 86 ? -6.497 -0.775 -0.211 1.00 94.69 86 ALA A O 1
ATOM 696 N N . TYR A 1 87 ? -8.466 0.109 0.337 1.00 96.50 87 TYR A N 1
ATOM 697 C CA . TYR A 1 87 ? -8.830 -0.994 1.225 1.00 96.50 87 TYR A CA 1
ATOM 698 C C . TYR A 1 87 ? -10.347 -1.173 1.293 1.00 96.50 87 TYR A C 1
ATOM 700 O O . TYR A 1 87 ? -11.099 -0.216 1.101 1.00 96.50 87 TYR A O 1
ATOM 708 N N . ASP A 1 88 ? -10.777 -2.399 1.567 1.00 96.56 88 ASP A N 1
ATOM 709 C CA . ASP A 1 88 ? -12.155 -2.753 1.917 1.00 96.56 88 ASP A CA 1
ATOM 710 C C . ASP A 1 88 ? -12.158 -3.587 3.207 1.00 96.56 88 ASP A C 1
ATOM 712 O O . ASP A 1 88 ? -11.258 -3.445 4.030 1.00 96.56 88 ASP A O 1
ATOM 716 N N . GLU A 1 89 ? -13.157 -4.441 3.431 1.00 95.81 89 GLU A N 1
ATOM 717 C CA . GLU A 1 89 ? -13.229 -5.325 4.600 1.00 95.81 89 GLU A CA 1
ATOM 718 C C . GLU A 1 89 ? -12.174 -6.442 4.595 1.00 95.81 89 GLU A C 1
ATOM 720 O O . GLU A 1 89 ? -11.702 -6.828 5.666 1.00 95.81 89 GLU A O 1
ATOM 725 N N . ARG A 1 90 ? -11.739 -6.920 3.423 1.00 97.12 90 ARG A N 1
ATOM 726 C CA . ARG A 1 90 ? -10.836 -8.073 3.282 1.00 97.12 90 ARG A CA 1
ATOM 727 C C . ARG A 1 90 ? -9.430 -7.687 2.843 1.00 97.12 90 ARG A C 1
ATOM 729 O O . ARG A 1 90 ? -8.474 -8.234 3.379 1.00 97.12 90 ARG A O 1
ATOM 736 N N . PHE A 1 91 ? -9.287 -6.750 1.920 1.00 98.31 91 PHE A N 1
ATOM 737 C CA . PHE A 1 91 ? -8.025 -6.459 1.259 1.00 98.31 91 PHE A CA 1
ATOM 738 C C . PHE A 1 91 ? -7.489 -5.068 1.583 1.00 98.31 91 PHE A C 1
ATOM 740 O O . PHE A 1 91 ? -8.240 -4.124 1.832 1.00 98.31 91 PHE A O 1
ATOM 747 N N . ILE A 1 92 ? -6.164 -4.943 1.519 1.00 97.94 92 ILE A N 1
ATOM 748 C CA . ILE A 1 92 ? -5.460 -3.666 1.382 1.00 97.94 92 ILE A CA 1
ATOM 749 C C . ILE A 1 92 ? -4.590 -3.769 0.131 1.00 97.94 92 ILE A C 1
ATOM 751 O O . ILE A 1 92 ? -3.795 -4.694 -0.011 1.00 97.94 92 ILE A O 1
ATOM 755 N N . LEU A 1 93 ? -4.746 -2.816 -0.774 1.00 97.44 93 LEU A N 1
ATOM 756 C CA . LEU A 1 93 ? -3.939 -2.645 -1.972 1.00 97.44 93 LEU A CA 1
ATOM 757 C C . LEU A 1 93 ? -2.959 -1.517 -1.720 1.00 97.44 93 LEU A C 1
ATOM 759 O O . LEU A 1 93 ? -3.358 -0.465 -1.222 1.00 97.44 93 LEU A O 1
ATOM 763 N N . VAL A 1 94 ? -1.700 -1.725 -2.077 1.00 95.88 94 VAL A N 1
ATOM 764 C CA . VAL A 1 94 ? -0.648 -0.739 -1.849 1.00 95.88 94 VAL A CA 1
ATOM 765 C C . VAL A 1 94 ? 0.172 -0.576 -3.115 1.00 95.88 94 VAL A C 1
ATOM 767 O O . VAL A 1 94 ? 0.537 -1.552 -3.767 1.00 95.88 94 VAL A O 1
ATOM 770 N N . PHE A 1 95 ? 0.489 0.672 -3.431 1.00 92.62 95 PHE A N 1
ATOM 771 C CA . PHE A 1 95 ? 1.394 1.047 -4.499 1.00 92.62 95 PHE A CA 1
ATOM 772 C C . PHE A 1 95 ? 2.546 1.879 -3.938 1.00 92.62 95 PHE A C 1
ATOM 774 O O . PHE A 1 95 ? 2.338 2.829 -3.175 1.00 92.62 95 PHE A O 1
ATOM 781 N N . ARG A 1 96 ? 3.769 1.537 -4.344 1.00 89.50 96 ARG A N 1
ATOM 782 C CA . ARG A 1 96 ? 4.987 2.291 -4.035 1.00 89.50 96 ARG A CA 1
ATOM 783 C C . ARG A 1 96 ? 5.949 2.291 -5.220 1.00 89.50 96 ARG A C 1
ATOM 785 O O . ARG A 1 96 ? 5.736 1.608 -6.215 1.00 89.50 96 ARG A O 1
ATOM 792 N N . PHE A 1 97 ? 7.029 3.052 -5.096 1.00 84.94 97 PHE A N 1
ATOM 793 C CA . PHE A 1 97 ? 8.158 3.002 -6.022 1.00 84.94 97 PHE A CA 1
ATOM 794 C C . PHE A 1 97 ? 9.385 2.462 -5.288 1.00 84.94 97 PHE A C 1
ATOM 796 O O . PHE A 1 97 ? 9.772 3.019 -4.262 1.00 84.94 97 PHE A O 1
ATOM 803 N N . ALA A 1 98 ? 10.005 1.411 -5.822 1.00 80.12 98 ALA A N 1
ATOM 804 C CA . ALA A 1 98 ? 11.257 0.876 -5.308 1.00 80.12 98 ALA A CA 1
ATOM 805 C C . ALA A 1 98 ? 12.463 1.665 -5.808 1.00 80.12 98 ALA A C 1
ATOM 807 O O . ALA A 1 98 ? 12.694 1.770 -7.016 1.00 80.12 98 ALA A O 1
ATOM 808 N N . GLY A 1 99 ? 13.263 2.119 -4.845 1.00 72.56 99 GLY A N 1
ATOM 809 C CA . GLY A 1 99 ? 14.619 2.609 -5.034 1.00 72.56 99 GLY A CA 1
ATOM 810 C C . GLY A 1 99 ? 14.913 3.861 -4.211 1.00 72.56 99 GLY A C 1
ATOM 811 O O . GLY A 1 99 ? 14.260 4.137 -3.203 1.00 72.56 99 GLY A O 1
ATOM 812 N N . GLU A 1 100 ? 15.967 4.577 -4.595 1.00 66.12 100 GLU A N 1
ATOM 813 C CA . GLU A 1 100 ? 16.551 5.630 -3.769 1.00 66.12 100 GLU A CA 1
ATOM 814 C C . GLU A 1 100 ? 15.625 6.849 -3.686 1.00 66.12 100 GLU A C 1
ATOM 816 O O . GLU A 1 100 ? 15.250 7.467 -4.691 1.00 66.12 100 GLU A O 1
ATOM 821 N N . LYS A 1 101 ? 15.250 7.195 -2.454 1.00 68.88 101 LYS A N 1
ATOM 822 C CA . LYS A 1 101 ? 14.322 8.281 -2.152 1.00 68.88 101 LYS A CA 1
ATOM 823 C C . LYS A 1 101 ? 14.909 9.641 -2.549 1.00 68.88 101 LYS A C 1
ATOM 825 O O . LYS A 1 101 ? 16.106 9.880 -2.385 1.00 68.88 101 LYS A O 1
ATOM 830 N N . PRO A 1 102 ? 14.066 10.609 -2.948 1.00 61.06 102 PRO A N 1
ATOM 831 C CA . PRO A 1 102 ? 14.519 11.902 -3.466 1.00 61.06 102 PRO A CA 1
ATOM 832 C C . PRO A 1 102 ? 15.232 12.802 -2.436 1.00 61.06 102 PRO A C 1
ATOM 834 O O . PRO A 1 102 ? 15.780 13.829 -2.826 1.00 61.06 102 PRO A O 1
ATOM 837 N N . TYR A 1 103 ? 15.225 12.448 -1.144 1.00 57.47 103 TYR A N 1
ATOM 838 C CA . TYR A 1 103 ? 15.944 13.164 -0.078 1.00 57.47 103 TYR A CA 1
ATOM 839 C C . TYR A 1 103 ? 17.237 12.474 0.377 1.00 57.47 103 TYR A C 1
ATOM 841 O O . TYR A 1 103 ? 18.032 13.101 1.071 1.00 57.47 103 TYR A O 1
ATOM 849 N N . GLU A 1 104 ? 17.450 11.207 0.015 1.00 56.84 104 GLU A N 1
ATOM 850 C CA . GLU A 1 104 ? 18.588 10.411 0.502 1.00 56.84 104 GLU A CA 1
ATOM 851 C C . GLU A 1 104 ? 19.796 10.459 -0.443 1.00 56.84 104 GLU A C 1
ATOM 853 O O . GLU A 1 104 ? 20.887 10.065 -0.047 1.00 56.84 104 GLU A O 1
ATOM 858 N N . ASN A 1 105 ? 19.636 11.023 -1.647 1.00 50.50 105 ASN A N 1
ATOM 859 C CA . ASN A 1 105 ? 20.728 11.203 -2.597 1.00 50.50 105 ASN A CA 1
ATOM 860 C C . ASN A 1 105 ? 21.282 12.647 -2.553 1.00 50.50 105 ASN A C 1
ATOM 862 O O . ASN A 1 105 ? 20.762 13.522 -3.253 1.00 50.50 105 ASN A O 1
ATOM 866 N N . PRO A 1 106 ? 22.361 12.927 -1.794 1.00 47.09 106 PRO A N 1
ATOM 867 C CA . PRO A 1 106 ? 22.975 14.258 -1.726 1.00 47.09 106 PRO A CA 1
ATOM 868 C C . PRO A 1 106 ? 23.598 14.722 -3.056 1.00 47.09 106 PRO A C 1
ATOM 870 O O . PRO A 1 106 ? 23.904 15.903 -3.203 1.00 47.09 106 PRO A O 1
ATOM 873 N N . ASN A 1 107 ? 23.761 13.824 -4.038 1.00 51.16 107 ASN A N 1
ATOM 874 C CA . ASN A 1 107 ? 24.303 14.131 -5.364 1.00 51.16 107 ASN A CA 1
ATOM 875 C C . ASN A 1 107 ? 23.214 14.448 -6.405 1.00 51.16 107 ASN A C 1
ATOM 877 O O . ASN A 1 107 ? 23.534 14.878 -7.516 1.00 51.16 107 ASN A O 1
ATOM 881 N N . ARG A 1 108 ? 21.925 14.266 -6.081 1.00 52.25 108 ARG A N 1
ATOM 882 C CA . ARG A 1 108 ? 20.803 14.598 -6.970 1.00 52.25 108 ARG A CA 1
ATOM 883 C C . ARG A 1 108 ? 20.105 15.869 -6.503 1.00 52.25 108 ARG A C 1
ATOM 885 O O . ARG A 1 108 ? 19.035 15.832 -5.914 1.00 52.25 108 ARG A O 1
ATOM 892 N N . LEU A 1 109 ? 20.705 16.981 -6.931 1.00 52.94 109 LEU A N 1
ATOM 893 C CA . LEU A 1 109 ? 20.108 18.312 -7.060 1.00 52.94 109 LEU A CA 1
ATOM 894 C C . LEU A 1 109 ? 19.848 19.006 -5.714 1.00 52.94 109 LEU A C 1
ATOM 896 O O . LEU A 1 109 ? 19.004 18.591 -4.924 1.00 52.94 109 LEU A O 1
ATOM 900 N N . ASP A 1 110 ? 20.578 20.107 -5.491 1.00 54.22 110 ASP A N 1
ATOM 901 C CA . ASP A 1 110 ? 20.416 21.002 -4.342 1.00 54.22 110 ASP A CA 1
ATOM 902 C C . ASP A 1 110 ? 18.919 21.234 -4.063 1.00 54.22 110 ASP A C 1
ATOM 904 O O . ASP A 1 110 ? 18.174 21.626 -4.976 1.00 54.22 110 ASP A O 1
ATOM 908 N N . PRO A 1 111 ? 18.458 21.015 -2.818 1.00 53.59 111 PRO A N 1
ATOM 909 C CA . PRO A 1 111 ? 17.082 21.243 -2.439 1.00 53.59 111 PRO A CA 1
ATOM 910 C C . PRO A 1 111 ? 16.530 22.640 -2.761 1.00 53.59 111 PRO A C 1
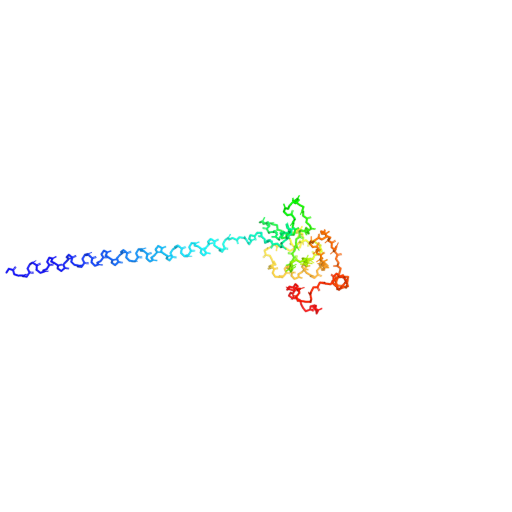ATOM 912 O O . PRO A 1 111 ? 15.315 22.830 -2.752 1.00 53.59 111 PRO A O 1
ATOM 915 N N . LYS A 1 112 ? 17.400 23.611 -3.039 1.00 56.56 112 LYS A N 1
ATOM 916 C CA . LYS A 1 112 ? 17.060 24.975 -3.446 1.00 56.56 112 LYS A CA 1
ATOM 917 C C . LYS A 1 112 ? 16.881 25.154 -4.959 1.00 56.56 112 LYS A C 1
ATOM 919 O O . LYS A 1 112 ? 16.363 26.184 -5.373 1.00 56.56 112 LYS A O 1
ATOM 924 N N . VAL A 1 113 ? 17.301 24.190 -5.782 1.00 54.16 113 VAL A N 1
ATOM 925 C CA . VAL A 1 113 ? 17.382 24.320 -7.252 1.00 54.16 113 VAL A CA 1
ATOM 926 C C . VAL A 1 113 ? 16.234 23.610 -7.977 1.00 54.16 113 VAL A C 1
ATOM 928 O O . VAL A 1 113 ? 15.875 23.999 -9.087 1.00 54.16 113 VAL A O 1
ATOM 931 N N . VAL A 1 114 ? 15.618 22.591 -7.368 1.00 60.16 114 VAL A N 1
ATOM 932 C CA . VAL A 1 114 ? 14.563 21.792 -8.015 1.00 60.16 114 VAL A CA 1
ATOM 933 C C . VAL A 1 114 ? 13.311 21.741 -7.150 1.00 60.16 114 VAL A C 1
ATOM 935 O O . VAL A 1 114 ? 13.334 21.179 -6.050 1.00 60.16 114 VAL A O 1
ATOM 938 N N . ASP A 1 115 ? 12.221 22.304 -7.678 1.00 71.12 115 ASP A N 1
ATOM 939 C CA . ASP A 1 115 ? 10.878 22.222 -7.098 1.00 71.12 115 ASP A CA 1
ATOM 940 C C . ASP A 1 115 ? 10.443 20.759 -6.872 1.00 71.12 115 ASP A C 1
ATOM 942 O O . ASP A 1 115 ? 10.830 19.843 -7.609 1.00 71.12 115 ASP A O 1
ATOM 946 N N . TRP A 1 116 ? 9.627 20.543 -5.839 1.00 66.19 116 TRP A N 1
ATOM 947 C CA . TRP A 1 116 ? 9.138 19.237 -5.402 1.00 66.19 116 TRP A CA 1
ATOM 948 C C . TRP A 1 116 ? 8.508 18.429 -6.541 1.00 66.19 116 TRP A C 1
ATOM 950 O O . TRP A 1 116 ? 8.796 17.236 -6.681 1.00 66.19 116 TRP A O 1
ATOM 960 N N . GLY A 1 117 ? 7.725 19.077 -7.411 1.00 71.56 117 GLY A N 1
ATOM 961 C CA . GLY A 1 117 ? 7.092 18.414 -8.550 1.00 71.56 117 GLY A CA 1
ATOM 962 C C . GLY A 1 117 ? 8.109 17.788 -9.509 1.00 71.56 117 GLY A C 1
ATOM 963 O O . GLY A 1 117 ? 7.938 16.653 -9.961 1.00 71.56 117 GLY A O 1
ATOM 964 N N . ASN A 1 118 ? 9.224 18.478 -9.766 1.00 71.88 118 ASN A N 1
ATOM 965 C CA . ASN A 1 118 ? 10.291 17.960 -10.621 1.00 71.88 118 ASN A CA 1
ATOM 966 C C . ASN A 1 118 ? 11.077 16.824 -9.963 1.00 71.88 118 ASN A C 1
ATOM 968 O O . ASN A 1 118 ? 11.424 15.865 -10.653 1.00 71.88 118 ASN A O 1
ATOM 972 N N . ARG A 1 119 ? 11.311 16.872 -8.645 1.00 71.94 119 ARG A N 1
ATOM 973 C CA . ARG A 1 119 ? 11.938 15.742 -7.936 1.00 71.94 119 ARG A CA 1
ATOM 974 C C . ARG A 1 119 ? 11.067 14.507 -7.980 1.00 71.94 119 ARG A C 1
ATOM 976 O O . ARG A 1 119 ? 11.573 13.432 -8.276 1.00 71.94 119 ARG A O 1
ATOM 983 N N . MET A 1 120 ? 9.765 14.665 -7.757 1.00 74.06 120 MET A N 1
ATOM 984 C CA . MET A 1 120 ? 8.831 13.547 -7.827 1.00 74.06 120 MET A CA 1
ATOM 985 C C . MET A 1 120 ? 8.735 12.990 -9.250 1.00 74.06 120 MET A C 1
ATOM 987 O O . MET A 1 120 ? 8.682 11.781 -9.442 1.00 74.06 120 MET A O 1
ATOM 991 N N . ARG A 1 121 ? 8.785 13.844 -10.279 1.00 76.69 121 ARG A N 1
ATOM 992 C CA . ARG A 1 121 ? 8.873 13.400 -11.678 1.00 76.69 121 ARG A CA 1
ATOM 993 C C . ARG A 1 121 ? 10.133 12.570 -11.945 1.00 76.69 121 ARG A C 1
ATOM 995 O O . ARG A 1 121 ? 10.020 11.500 -12.531 1.00 76.69 121 ARG A O 1
ATOM 1002 N N . ILE A 1 122 ? 11.304 13.041 -11.514 1.00 75.81 122 ILE A N 1
ATOM 1003 C CA . ILE A 1 122 ? 12.581 12.330 -11.694 1.00 75.81 122 ILE A CA 1
ATOM 1004 C C . ILE A 1 122 ? 12.580 11.012 -10.917 1.00 75.81 122 ILE A C 1
ATOM 1006 O O . ILE A 1 122 ? 12.913 9.976 -11.481 1.00 75.81 122 ILE A O 1
ATOM 1010 N N . PHE A 1 123 ? 12.151 11.042 -9.655 1.00 77.94 123 PHE A N 1
ATOM 1011 C CA . PHE A 1 123 ? 12.028 9.861 -8.809 1.00 77.94 123 PHE A CA 1
ATOM 1012 C C . PHE A 1 123 ? 11.135 8.803 -9.468 1.00 77.94 123 PHE A C 1
ATOM 1014 O O . PHE A 1 123 ? 11.566 7.668 -9.632 1.00 77.94 123 PHE A O 1
ATOM 1021 N N . ARG A 1 124 ? 9.943 9.177 -9.945 1.00 77.31 124 ARG A N 1
ATOM 1022 C CA . ARG A 1 124 ? 9.039 8.250 -10.647 1.00 77.31 124 ARG A CA 1
ATOM 1023 C C . ARG A 1 124 ? 9.629 7.698 -11.946 1.00 77.31 124 ARG A C 1
ATOM 1025 O O . ARG A 1 124 ? 9.355 6.560 -12.293 1.00 77.31 124 ARG A O 1
ATOM 1032 N N . ALA A 1 125 ? 10.434 8.484 -12.659 1.00 77.06 125 ALA A N 1
ATOM 1033 C CA . ALA A 1 125 ? 11.079 8.042 -13.896 1.00 77.06 125 ALA A CA 1
ATOM 1034 C C . ALA A 1 125 ? 12.261 7.084 -13.662 1.00 77.06 125 ALA A C 1
ATOM 1036 O O . ALA A 1 125 ? 12.644 6.353 -14.570 1.00 77.06 125 ALA A O 1
ATOM 1037 N N . GLN A 1 126 ? 12.872 7.123 -12.477 1.00 77.62 126 GLN A N 1
ATOM 1038 C CA . GLN A 1 126 ? 14.082 6.360 -12.153 1.00 77.62 126 GLN A CA 1
ATOM 1039 C C . GLN A 1 126 ? 13.813 5.117 -11.308 1.00 77.62 126 GLN A C 1
ATOM 1041 O O . GLN A 1 126 ? 14.677 4.246 -11.235 1.00 77.62 126 GLN A O 1
ATOM 1046 N N . ASN A 1 127 ? 12.653 5.048 -10.660 1.00 81.94 127 ASN A N 1
ATOM 1047 C CA . ASN A 1 127 ? 12.317 3.995 -9.715 1.00 81.94 127 ASN A CA 1
ATOM 1048 C C . ASN A 1 127 ? 11.231 3.085 -10.279 1.00 81.94 127 ASN A C 1
ATOM 1050 O O . ASN A 1 127 ? 10.350 3.519 -11.023 1.00 81.94 127 ASN A O 1
ATOM 1054 N N . ARG A 1 128 ? 11.305 1.804 -9.921 1.00 84.56 128 ARG A N 1
ATOM 1055 C CA . ARG A 1 128 ? 10.386 0.785 -10.431 1.00 84.56 128 ARG A CA 1
ATOM 1056 C C . ARG A 1 128 ? 9.067 0.841 -9.649 1.00 84.56 128 ARG A C 1
ATOM 1058 O O . ARG A 1 128 ? 9.129 0.861 -8.421 1.00 84.56 128 ARG A O 1
ATOM 1065 N N . PRO A 1 129 ? 7.893 0.840 -10.302 1.00 88.38 129 PRO A N 1
ATOM 1066 C CA . PRO A 1 129 ? 6.623 0.673 -9.599 1.00 88.38 129 PRO A CA 1
ATOM 1067 C C . PRO A 1 129 ? 6.556 -0.702 -8.919 1.00 88.38 129 PRO A C 1
ATOM 1069 O O . PRO A 1 129 ? 6.979 -1.701 -9.497 1.00 88.38 129 PRO A O 1
ATOM 1072 N N . GLU A 1 130 ? 6.014 -0.750 -7.707 1.00 92.62 130 GLU A N 1
ATOM 1073 C CA . GLU A 1 130 ? 5.758 -1.979 -6.958 1.00 92.62 130 GLU A CA 1
ATOM 1074 C C . GLU A 1 130 ? 4.351 -1.971 -6.383 1.00 92.62 130 GLU A C 1
ATOM 1076 O O . GLU A 1 130 ? 3.887 -0.968 -5.827 1.00 92.62 130 GLU A O 1
ATOM 1081 N N . PHE A 1 131 ? 3.705 -3.125 -6.468 1.00 95.06 131 PHE A N 1
ATOM 1082 C CA . PHE A 1 131 ? 2.359 -3.341 -5.974 1.00 95.06 131 PHE A CA 1
ATOM 1083 C C . PHE A 1 131 ? 2.350 -4.408 -4.888 1.00 95.06 131 PHE A C 1
ATOM 1085 O O . PHE A 1 131 ? 3.142 -5.350 -4.914 1.00 95.06 131 PHE A O 1
ATOM 1092 N N . TRP A 1 132 ? 1.426 -4.265 -3.945 1.00 97.44 132 TRP A N 1
ATOM 1093 C CA . TRP A 1 132 ? 1.199 -5.245 -2.894 1.00 97.44 132 TRP A CA 1
ATOM 1094 C C . TRP A 1 132 ? -0.294 -5.454 -2.659 1.00 97.44 132 TRP A C 1
ATOM 1096 O O . TRP A 1 132 ? -1.091 -4.517 -2.775 1.00 97.44 132 TRP A O 1
ATOM 1106 N N . ILE A 1 133 ? -0.660 -6.682 -2.297 1.00 98.00 133 ILE A N 1
ATOM 1107 C CA . ILE A 1 133 ? -2.007 -7.056 -1.857 1.00 98.00 133 ILE A CA 1
ATOM 1108 C C . ILE A 1 133 ? -1.885 -7.722 -0.489 1.00 98.00 133 ILE A C 1
ATOM 1110 O O . ILE A 1 133 ? -1.175 -8.710 -0.341 1.00 98.00 133 ILE A O 1
ATOM 1114 N N . ILE A 1 134 ? -2.581 -7.193 0.510 1.00 97.75 134 ILE A N 1
ATOM 1115 C CA . ILE A 1 134 ? -2.663 -7.776 1.850 1.00 97.75 134 ILE A CA 1
ATOM 1116 C C . ILE A 1 134 ? -4.050 -8.403 2.001 1.00 97.75 134 ILE A C 1
ATOM 1118 O O . ILE A 1 134 ? -5.046 -7.683 1.915 1.00 97.75 134 ILE A O 1
ATOM 1122 N N . ASP A 1 135 ? -4.121 -9.715 2.234 1.00 97.44 135 ASP A N 1
ATOM 1123 C CA . ASP A 1 135 ? -5.350 -10.429 2.610 1.00 97.44 135 ASP A CA 1
ATOM 1124 C C . ASP A 1 135 ? -5.460 -10.428 4.141 1.00 97.44 135 ASP A C 1
ATOM 1126 O O . ASP A 1 135 ? -4.715 -11.115 4.847 1.00 97.44 135 ASP A O 1
ATOM 1130 N N . LYS A 1 136 ? -6.345 -9.580 4.674 1.00 95.62 136 LYS A N 1
ATOM 1131 C CA . LYS A 1 136 ? -6.401 -9.272 6.106 1.00 95.62 136 LYS A CA 1
ATOM 1132 C C . LYS A 1 136 ? -6.790 -10.477 6.972 1.00 95.62 136 LYS A C 1
ATOM 1134 O O . LYS A 1 136 ? -6.116 -10.671 7.981 1.00 95.62 136 LYS A O 1
ATOM 1139 N N . PRO A 1 137 ? -7.829 -11.278 6.648 1.00 94.25 137 PRO A N 1
ATOM 1140 C CA . PRO A 1 137 ? -8.173 -12.480 7.412 1.00 94.25 137 PRO A CA 1
ATOM 1141 C C . PRO A 1 137 ? -7.070 -13.534 7.487 1.00 94.25 137 PRO A C 1
ATOM 1143 O O . PRO A 1 137 ? -6.896 -14.146 8.535 1.00 94.25 137 PRO A O 1
ATOM 1146 N N . SER A 1 138 ? -6.352 -13.771 6.386 1.00 94.56 138 SER A N 1
ATOM 1147 C CA . SER A 1 138 ? -5.291 -14.784 6.351 1.00 94.56 138 SER A CA 1
ATOM 1148 C C . SER A 1 138 ? -3.929 -14.234 6.760 1.00 94.56 138 SER A C 1
ATOM 1150 O O . SER A 1 138 ? -2.966 -14.989 6.795 1.00 94.56 138 SER A O 1
ATOM 1152 N N . GLU A 1 139 ? -3.839 -12.923 6.999 1.00 93.19 139 GLU A N 1
ATOM 1153 C CA . GLU A 1 139 ? -2.603 -12.197 7.289 1.00 93.19 139 GLU A CA 1
ATOM 1154 C C . GLU A 1 139 ? -1.513 -12.344 6.213 1.00 93.19 139 GLU A C 1
ATOM 1156 O O . GLU A 1 139 ? -0.340 -12.069 6.471 1.00 93.19 139 GLU A O 1
ATOM 1161 N N . ASN A 1 140 ? -1.898 -12.735 4.995 1.00 96.00 140 ASN A N 1
ATOM 1162 C CA . ASN A 1 140 ? -0.961 -12.956 3.901 1.00 96.00 140 ASN A CA 1
ATOM 1163 C C . ASN A 1 140 ? -0.659 -11.641 3.190 1.00 96.00 140 ASN A C 1
ATOM 1165 O O . ASN A 1 140 ? -1.555 -10.850 2.892 1.00 96.00 140 ASN A O 1
ATOM 1169 N N . VAL A 1 141 ? 0.617 -11.441 2.881 1.00 96.44 141 VAL A N 1
ATOM 1170 C CA . VAL A 1 141 ? 1.121 -10.263 2.181 1.00 96.44 141 VAL A CA 1
ATOM 1171 C C . VAL A 1 141 ? 1.721 -10.727 0.860 1.00 96.44 141 VAL A C 1
ATOM 1173 O O . VAL A 1 141 ? 2.686 -11.486 0.836 1.00 96.44 141 VAL A O 1
ATOM 1176 N N . HIS A 1 142 ? 1.134 -10.282 -0.245 1.00 97.38 142 HIS A N 1
ATOM 1177 C CA . HIS A 1 142 ? 1.546 -10.631 -1.598 1.00 97.38 142 HIS A CA 1
ATOM 1178 C C . HIS A 1 142 ? 2.295 -9.452 -2.216 1.00 97.38 142 HIS A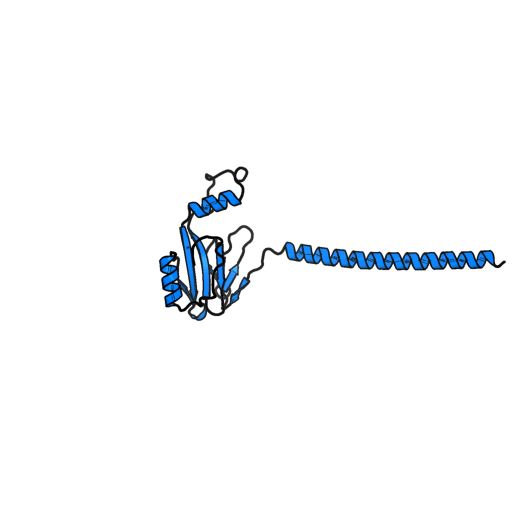 C 1
ATOM 1180 O O . HIS A 1 142 ? 1.679 -8.447 -2.573 1.00 97.38 142 HIS A O 1
ATOM 1186 N N . GLY A 1 143 ? 3.615 -9.573 -2.330 1.00 94.88 143 GLY A N 1
ATOM 1187 C CA . GLY A 1 143 ? 4.471 -8.612 -3.016 1.00 94.88 143 GLY A CA 1
ATOM 1188 C C . GLY A 1 143 ? 5.938 -8.674 -2.581 1.00 94.88 143 GLY A C 1
ATOM 1189 O O . GLY A 1 143 ? 6.298 -9.536 -1.775 1.00 94.88 143 GLY A O 1
ATOM 1190 N N . PRO A 1 144 ? 6.787 -7.787 -3.132 1.00 94.88 144 PRO A N 1
ATOM 1191 C CA . PRO A 1 144 ? 6.444 -6.788 -4.149 1.00 94.88 144 PRO A CA 1
ATOM 1192 C C . PRO A 1 144 ? 6.134 -7.450 -5.499 1.00 94.88 144 PRO A C 1
ATOM 1194 O O . PRO A 1 144 ? 6.832 -8.375 -5.900 1.00 94.88 144 PRO A O 1
ATOM 1197 N N . LEU A 1 145 ? 5.095 -6.971 -6.185 1.00 95.12 145 LEU A N 1
ATOM 1198 C CA . LEU A 1 145 ? 4.663 -7.444 -7.504 1.00 95.12 145 LEU A CA 1
ATOM 1199 C C . LEU A 1 145 ? 4.910 -6.366 -8.561 1.00 95.12 145 LEU A C 1
ATOM 1201 O O . LEU A 1 145 ? 4.768 -5.169 -8.273 1.00 95.12 145 LEU A O 1
ATOM 1205 N N . ASP A 1 146 ? 5.214 -6.775 -9.791 1.00 93.19 146 ASP A N 1
ATOM 1206 C CA . ASP A 1 146 ? 5.041 -5.895 -10.949 1.00 93.19 146 ASP A CA 1
ATOM 1207 C C . ASP A 1 146 ? 3.559 -5.779 -11.364 1.00 93.19 146 ASP A C 1
ATOM 1209 O O . ASP A 1 146 ? 2.669 -6.361 -10.743 1.00 93.19 146 ASP A O 1
ATOM 1213 N N . LEU A 1 147 ? 3.261 -4.974 -12.392 1.00 91.25 147 LEU A N 1
ATOM 1214 C CA . LEU A 1 147 ? 1.879 -4.732 -12.819 1.00 91.25 147 LEU A CA 1
ATOM 1215 C C . LEU A 1 147 ? 1.177 -6.006 -13.322 1.00 91.25 147 LEU A C 1
ATOM 1217 O O . LEU A 1 147 ? -0.007 -6.194 -13.047 1.00 91.25 147 LEU A O 1
ATOM 1221 N N . HIS A 1 148 ? 1.886 -6.867 -14.053 1.00 93.25 148 HIS A N 1
ATOM 1222 C CA . HIS A 1 148 ? 1.307 -8.082 -14.619 1.00 93.25 148 HIS A CA 1
ATOM 1223 C C . HIS A 1 148 ? 1.043 -9.117 -13.523 1.00 93.25 148 HIS A C 1
ATOM 1225 O O . HIS A 1 148 ? -0.051 -9.678 -13.437 1.00 93.25 148 HIS A O 1
ATOM 1231 N N . GLU A 1 149 ? 2.018 -9.312 -12.634 1.00 96.81 149 GLU A N 1
ATOM 1232 C CA . GLU A 1 149 ? 1.881 -10.171 -11.458 1.00 96.81 149 GLU A CA 1
ATOM 1233 C C . GLU A 1 149 ? 0.761 -9.683 -10.535 1.00 96.81 149 GLU A C 1
ATOM 1235 O O . GLU A 1 149 ? -0.027 -10.485 -10.032 1.00 96.81 149 GLU A O 1
ATOM 1240 N N . TYR A 1 150 ? 0.652 -8.366 -10.344 1.00 96.19 150 TYR A N 1
ATOM 1241 C CA . TYR A 1 150 ? -0.412 -7.748 -9.563 1.00 96.19 150 TYR A CA 1
ATOM 1242 C C . TYR A 1 150 ? -1.794 -8.037 -10.143 1.00 96.19 150 TYR A C 1
ATOM 1244 O O . TYR A 1 150 ? -2.678 -8.446 -9.394 1.00 96.19 150 TYR A O 1
ATOM 1252 N N . GLN A 1 151 ? -1.982 -7.862 -11.453 1.00 94.75 151 GLN A N 1
ATOM 1253 C CA . GLN A 1 151 ? -3.253 -8.152 -12.122 1.00 94.75 151 GLN A CA 1
ATOM 1254 C C . GLN A 1 151 ? -3.634 -9.628 -11.963 1.00 94.75 151 GLN A C 1
ATOM 1256 O O . GLN A 1 151 ? -4.725 -9.934 -11.489 1.00 94.75 151 GLN A O 1
ATOM 1261 N N . HIS A 1 152 ? -2.701 -10.543 -12.238 1.00 96.62 152 HIS A N 1
ATOM 1262 C CA . HIS A 1 152 ? -2.947 -11.975 -12.075 1.00 96.62 152 HIS A CA 1
ATOM 1263 C C . HIS A 1 152 ? -3.264 -12.354 -10.617 1.00 96.62 152 HIS A C 1
ATOM 1265 O O . HIS A 1 152 ? -4.181 -13.132 -10.350 1.00 96.62 152 HIS A O 1
ATOM 1271 N N . MET A 1 153 ? -2.522 -11.807 -9.649 1.00 97.69 153 MET A N 1
ATOM 1272 C CA . MET A 1 153 ? -2.751 -12.067 -8.225 1.00 97.69 153 MET A CA 1
ATOM 1273 C C . MET A 1 153 ? -4.100 -11.511 -7.761 1.00 97.69 153 MET A C 1
ATOM 1275 O O . MET A 1 153 ? -4.823 -12.169 -7.014 1.00 97.69 153 MET A O 1
ATOM 1279 N N . ARG A 1 154 ? -4.458 -10.311 -8.223 1.00 96.62 154 ARG A N 1
ATOM 1280 C CA . ARG A 1 154 ? -5.737 -9.662 -7.941 1.00 96.62 154 ARG A CA 1
ATOM 1281 C C . ARG A 1 154 ? -6.910 -10.538 -8.384 1.00 96.62 154 ARG A C 1
ATOM 1283 O O . ARG A 1 154 ? -7.831 -10.754 -7.593 1.00 96.62 154 ARG A O 1
ATOM 1290 N N . ASP A 1 155 ? -6.831 -11.074 -9.598 1.00 96.12 155 ASP A N 1
ATOM 1291 C CA . ASP A 1 155 ? -7.842 -11.975 -10.151 1.00 96.12 155 ASP A CA 1
ATOM 1292 C C . ASP A 1 155 ? -7.888 -13.294 -9.371 1.00 96.12 155 ASP A C 1
ATOM 1294 O O . ASP A 1 155 ? -8.957 -13.739 -8.953 1.00 96.12 155 ASP A O 1
ATOM 1298 N N . SER A 1 156 ? -6.722 -13.884 -9.085 1.00 97.31 156 SER A N 1
ATOM 1299 C CA . SER A 1 156 ? -6.616 -15.146 -8.342 1.00 97.31 156 SER A CA 1
ATOM 1300 C C . SER A 1 156 ? -7.174 -15.064 -6.918 1.00 97.31 156 SER A C 1
ATOM 1302 O O . SER A 1 156 ? -7.692 -16.059 -6.412 1.00 97.31 156 SER A O 1
ATOM 1304 N N . LEU A 1 157 ? -7.041 -13.917 -6.250 1.00 97.12 157 LEU A N 1
ATOM 1305 C CA . LEU A 1 157 ? -7.551 -13.699 -4.892 1.00 97.12 157 LEU A CA 1
ATOM 1306 C C . LEU A 1 157 ? -9.033 -13.292 -4.872 1.00 97.12 157 LEU A C 1
ATOM 1308 O O . LEU A 1 157 ? -9.655 -13.301 -3.803 1.00 97.12 157 LEU A O 1
ATOM 1312 N N . GLY A 1 158 ? -9.602 -12.948 -6.032 1.00 97.06 158 GLY A N 1
ATOM 1313 C CA . GLY A 1 158 ? -10.967 -12.443 -6.152 1.00 97.06 158 GLY A CA 1
ATOM 1314 C C . GLY A 1 158 ? -11.137 -11.054 -5.537 1.00 97.06 158 GLY A C 1
ATOM 1315 O O . GLY A 1 158 ? -12.130 -10.799 -4.854 1.00 97.06 158 GLY A O 1
ATOM 1316 N N . VAL A 1 159 ? -10.158 -10.161 -5.722 1.00 96.69 159 VAL A N 1
ATOM 1317 C CA . VAL A 1 159 ? -10.259 -8.777 -5.237 1.00 96.69 159 VAL A CA 1
ATOM 1318 C C . VAL A 1 159 ? -11.383 -8.051 -5.996 1.00 96.69 159 VAL A C 1
ATOM 1320 O O . VAL A 1 159 ? -11.357 -8.033 -7.229 1.00 96.69 159 VAL A O 1
ATOM 1323 N N . PRO A 1 160 ? -12.343 -7.398 -5.312 1.00 95.88 160 PRO A N 1
ATOM 1324 C CA . PRO A 1 160 ? -13.491 -6.774 -5.972 1.00 95.88 160 PRO A CA 1
ATOM 1325 C C . PRO A 1 160 ? -13.087 -5.729 -7.016 1.00 95.88 160 PRO A C 1
ATOM 1327 O O . PRO A 1 160 ? -12.260 -4.867 -6.731 1.00 95.88 160 PRO A O 1
ATOM 1330 N N . GLU A 1 161 ? -13.706 -5.725 -8.199 1.00 90.12 161 GLU A N 1
ATOM 1331 C CA . GLU A 1 161 ? -13.384 -4.777 -9.286 1.00 90.12 161 GLU A CA 1
ATOM 1332 C C . GLU A 1 161 ? -13.472 -3.300 -8.864 1.00 90.12 161 GLU A C 1
ATOM 1334 O O . GLU A 1 161 ? -12.687 -2.472 -9.328 1.00 90.12 161 GLU A O 1
ATOM 1339 N N . GLY A 1 162 ? -14.391 -2.972 -7.950 1.00 91.50 162 GLY A N 1
ATOM 1340 C CA . GLY A 1 162 ? -14.560 -1.619 -7.414 1.00 91.50 162 GLY A CA 1
ATOM 1341 C C . GLY A 1 162 ? -13.429 -1.154 -6.489 1.00 91.50 162 GLY A C 1
ATOM 1342 O O . GLY A 1 162 ? -13.283 0.047 -6.264 1.00 91.50 162 GLY A O 1
ATOM 1343 N N . LEU A 1 163 ? -12.605 -2.069 -5.964 1.00 94.00 163 LEU A N 1
ATOM 1344 C CA . LEU A 1 163 ? -11.505 -1.726 -5.067 1.00 94.00 163 LEU A CA 1
ATOM 1345 C C . LEU A 1 163 ? -10.270 -1.297 -5.870 1.00 94.00 163 LEU A C 1
ATOM 1347 O O . LEU A 1 163 ? -9.407 -2.118 -6.179 1.00 94.00 163 LEU A O 1
ATOM 1351 N N . LYS A 1 164 ? -10.169 -0.015 -6.223 1.00 90.94 164 LYS A N 1
ATOM 1352 C CA . LYS A 1 164 ? -9.070 0.516 -7.047 1.00 90.94 164 LYS A CA 1
ATOM 1353 C C . LYS A 1 164 ? -8.272 1.597 -6.318 1.00 90.94 164 LYS A C 1
ATOM 1355 O O . LYS A 1 164 ? -8.834 2.424 -5.605 1.00 90.94 164 LYS A O 1
ATOM 1360 N N . MET A 1 165 ? -6.957 1.597 -6.532 1.00 90.25 165 MET A N 1
ATOM 1361 C CA . MET A 1 165 ? -6.059 2.673 -6.101 1.00 90.25 165 MET A CA 1
ATOM 1362 C C . MET A 1 165 ? -6.214 3.884 -7.022 1.00 90.25 165 MET A C 1
ATOM 1364 O O . MET A 1 165 ? -6.365 3.724 -8.235 1.00 90.25 165 MET A O 1
ATOM 1368 N N . LYS A 1 166 ? -6.147 5.100 -6.468 1.00 83.94 166 LYS A N 1
ATOM 1369 C CA . LYS A 1 166 ? -6.216 6.340 -7.255 1.00 83.94 166 LYS A CA 1
ATOM 1370 C C . LYS A 1 166 ? -4.850 6.695 -7.819 1.00 83.94 166 LYS A C 1
ATOM 1372 O O . LYS A 1 166 ? -4.190 7.636 -7.395 1.00 83.94 166 LYS A O 1
ATOM 1377 N N . LEU A 1 167 ? -4.416 5.909 -8.788 1.00 78.00 167 LEU A N 1
ATOM 1378 C CA . LEU A 1 167 ? -3.176 6.177 -9.487 1.00 78.00 167 LEU A CA 1
ATOM 1379 C C . LEU A 1 167 ? -3.378 7.348 -10.460 1.00 78.00 167 LEU A C 1
ATOM 1381 O O . LEU A 1 167 ? -4.182 7.258 -11.380 1.00 78.00 167 LEU A O 1
ATOM 1385 N N . GLU A 1 168 ? -2.631 8.441 -10.293 1.00 60.62 168 GLU A N 1
ATOM 1386 C CA . GLU A 1 168 ? -2.657 9.611 -11.196 1.00 60.62 168 GLU A CA 1
ATOM 1387 C C . GLU A 1 168 ? -1.993 9.347 -12.569 1.00 60.62 168 GLU A C 1
ATOM 1389 O O . GLU A 1 168 ? -1.492 10.262 -13.223 1.00 60.62 168 GLU A O 1
ATOM 1394 N N . PHE A 1 169 ? -1.932 8.093 -13.014 1.00 58.50 169 PHE A N 1
ATOM 1395 C CA . PHE A 1 169 ? -1.232 7.704 -14.233 1.00 58.50 169 PHE A CA 1
ATOM 1396 C C . PHE A 1 169 ? -2.222 7.320 -15.333 1.00 58.50 169 PHE A C 1
ATOM 1398 O O . PHE A 1 169 ? -3.220 6.658 -15.071 1.00 58.50 169 PHE A O 1
ATOM 1405 N N . ASN A 1 170 ? -1.865 7.612 -16.588 1.00 44.16 170 ASN A N 1
ATOM 1406 C CA . ASN A 1 170 ? -2.385 6.906 -17.767 1.00 44.16 170 ASN A CA 1
ATOM 1407 C C . ASN A 1 170 ? -1.831 5.463 -17.815 1.00 44.16 170 ASN A C 1
ATOM 1409 O O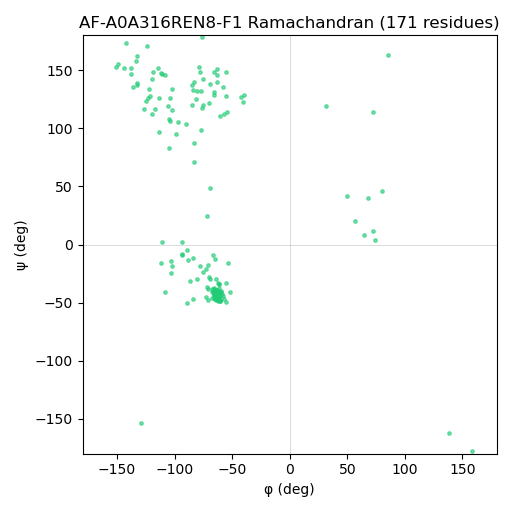 . ASN A 1 170 ? -1.260 5.040 -18.817 1.00 44.16 170 ASN A O 1
ATOM 1413 N N . MET A 1 171 ? -1.90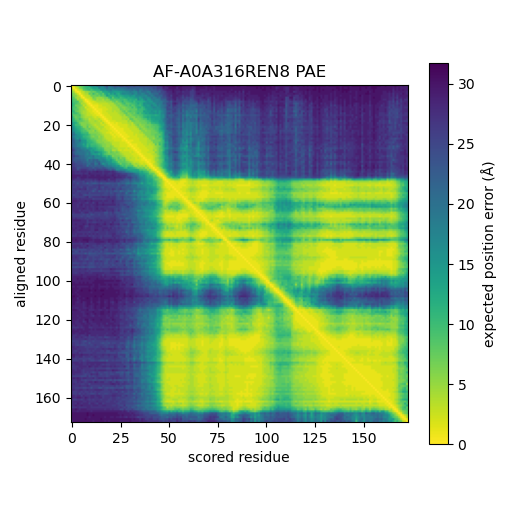4 4.733 -16.705 1.00 47.47 171 MET A N 1
ATOM 1414 C CA . MET A 1 171 ? -1.771 3.283 -16.707 1.00 47.47 171 MET A CA 1
ATOM 1415 C C . MET A 1 171 ? -3.203 2.778 -16.703 1.00 47.47 171 MET A C 1
ATOM 1417 O O . MET A 1 171 ? -3.902 2.945 -15.707 1.00 47.47 171 MET A O 1
ATOM 1421 N N . GLU A 1 172 ? -3.670 2.273 -17.841 1.00 33.31 172 GLU A N 1
ATOM 1422 C CA . GLU A 1 172 ? -4.978 1.626 -17.912 1.00 33.31 172 GLU A CA 1
ATOM 1423 C C . GLU A 1 172 ? -4.994 0.476 -16.883 1.00 33.31 172 GLU A C 1
ATOM 1425 O O . GLU A 1 172 ? -4.216 -0.473 -16.998 1.00 33.31 172 GLU A O 1
ATOM 1430 N N . LEU A 1 173 ? -5.812 0.630 -15.831 1.00 47.62 173 LEU A N 1
ATOM 1431 C CA . LEU A 1 173 ? -6.045 -0.325 -14.737 1.00 47.62 173 LEU A CA 1
ATOM 1432 C C . LEU A 1 173 ? -7.491 -0.833 -14.725 1.00 47.62 173 LEU A C 1
ATOM 1434 O O . LEU A 1 173 ? -8.433 -0.021 -14.517 1.00 47.62 173 LEU A O 1
#

pLDDT: mean 76.93, std 16.9, range [33.31, 98.31]

Solvent-accessible surface area (backbone atoms only — not comparable to full-atom values): 10205 Å² total; per-residue (Å²): 128,67,74,66,57,54,55,54,53,52,52,52,50,52,52,51,52,52,52,51,53,52,50,52,53,52,52,52,50,51,51,54,50,49,53,50,49,52,51,52,55,61,71,66,52,69,71,67,69,41,80,57,57,90,50,31,30,43,38,58,50,89,99,54,56,30,26,36,30,30,70,84,78,70,43,73,74,42,73,68,41,55,71,45,62,32,72,54,98,50,42,38,40,40,33,31,61,53,69,85,52,81,84,76,43,90,86,60,67,59,82,90,76,54,58,68,70,58,46,52,51,50,42,60,74,74,28,49,69,32,30,35,44,32,40,52,90,78,69,44,73,49,62,85,22,48,73,68,55,40,53,54,49,37,61,74,72,64,60,58,87,85,75,61,60,86,66,97,54,98,62,93,126

Mean predicted aligned error: 14.12 Å